Protein AF-A0A2D5EYN7-F1 (afdb_monomer_lite)

pLDDT: mean 70.56, std 21.97, range [23.66, 97.06]

Secondary structure (DSSP, 8-state):
-----EEEEEEEEE--TT-EEEEEEEEEE-SSPPTT--SEEEEEEEEEE---EEEEEEEEEETTEEEEEEEETTEEEEEEEEEETTTTEEEEEEEE-TTTSSS-EEEEEEEEEEETTEEEEEEEESTTSTT-EEEEEEEE---HHHHHHHHHHHHHHHS--

Radius of gyration: 21.55 Å; chains: 1; bounding box: 50×38×67 Å

Foldseek 3Di:
DAPPFDKDKDKDWDQDPVFDWAWDKDWDADPPDDPPDDRIDIDTDTDTHSDTFIDIWIWTDDHQKIWIWDQGRNWGKIKIWGAPDPNQKIWIWMWTPPPRDPGTKIKIKIWGHPDVQKIKMKIWISVVDPPIDIDIDIGGDDDPVRVVVCVVVVVVVVVPD

Structure (mmCIF, N/CA/C/O backbone):
data_AF-A0A2D5EYN7-F1
#
_entry.id   AF-A0A2D5EYN7-F1
#
loop_
_atom_site.group_PDB
_atom_site.id
_atom_site.type_symbol
_atom_site.label_atom_id
_atom_site.label_alt_id
_atom_site.label_comp_id
_atom_site.label_asym_id
_atom_site.label_entity_id
_atom_site.label_seq_id
_atom_site.pdbx_PDB_ins_code
_atom_site.Cartn_x
_atom_site.Cartn_y
_atom_site.Cartn_z
_atom_site.occupancy
_atom_site.B_iso_or_equiv
_atom_site.auth_seq_id
_atom_site.auth_comp_id
_atom_site.auth_asym_id
_atom_site.auth_atom_id
_atom_site.pdbx_PDB_model_num
ATOM 1 N N . LEU A 1 1 ? -14.547 5.425 20.506 1.00 37.69 1 LEU A N 1
ATOM 2 C CA . LEU A 1 1 ? -13.115 5.640 20.203 1.00 37.69 1 LEU A CA 1
ATOM 3 C C . LEU A 1 1 ? -13.059 6.497 18.949 1.00 37.69 1 LEU A C 1
ATOM 5 O O . LEU A 1 1 ? -13.422 6.002 17.897 1.00 37.69 1 LEU A O 1
ATOM 9 N N . ALA A 1 2 ? -12.752 7.789 19.070 1.00 31.56 2 ALA A N 1
ATOM 10 C CA . ALA A 1 2 ? -12.612 8.656 17.898 1.00 31.56 2 ALA A CA 1
ATOM 11 C C . ALA A 1 2 ? -11.302 8.313 17.162 1.00 31.56 2 ALA A C 1
ATOM 13 O O . ALA A 1 2 ? -10.314 8.013 17.845 1.00 31.56 2 ALA A O 1
ATOM 14 N N . PRO A 1 3 ? -11.255 8.352 15.818 1.00 42.69 3 PRO A N 1
ATOM 15 C CA . PRO A 1 3 ? -10.016 8.126 15.093 1.00 42.69 3 PRO A CA 1
ATOM 16 C C . PRO A 1 3 ? -9.042 9.239 15.475 1.00 42.69 3 PRO A C 1
ATOM 18 O O . PRO A 1 3 ? -9.318 10.425 15.293 1.00 42.69 3 PRO A O 1
ATOM 21 N N . ARG A 1 4 ? -7.912 8.866 16.078 1.00 46.88 4 ARG A N 1
ATOM 22 C CA . ARG A 1 4 ? -6.843 9.816 16.380 1.00 46.88 4 ARG A CA 1
ATOM 23 C C . ARG A 1 4 ? -6.285 10.320 15.053 1.00 46.88 4 ARG A C 1
ATOM 25 O O . ARG A 1 4 ? -5.650 9.562 14.324 1.00 46.88 4 ARG A O 1
ATOM 32 N N . GLU A 1 5 ? -6.517 11.595 14.757 1.00 53.50 5 GLU A N 1
ATOM 33 C CA . GLU A 1 5 ? -5.746 12.312 13.746 1.00 53.50 5 GLU A CA 1
ATOM 34 C C . GLU A 1 5 ? -4.257 12.160 14.071 1.00 53.50 5 GLU A C 1
ATOM 36 O O . GLU A 1 5 ? -3.825 12.345 15.213 1.00 53.50 5 GLU A O 1
ATOM 41 N N . GLY A 1 6 ? -3.471 11.752 13.078 1.00 60.25 6 GLY A N 1
ATOM 42 C CA . GLY A 1 6 ? -2.113 11.293 13.321 1.00 60.25 6 GLY A CA 1
ATOM 43 C C . GLY A 1 6 ? -1.253 11.315 12.069 1.00 60.25 6 GLY A C 1
ATOM 44 O O . GLY A 1 6 ? -1.725 11.116 10.947 1.00 60.25 6 GLY A O 1
ATOM 45 N N . ARG A 1 7 ? 0.036 11.573 12.282 1.00 61.91 7 ARG A N 1
ATOM 46 C CA . ARG A 1 7 ? 1.100 11.342 11.302 1.00 61.91 7 ARG A CA 1
ATOM 47 C C .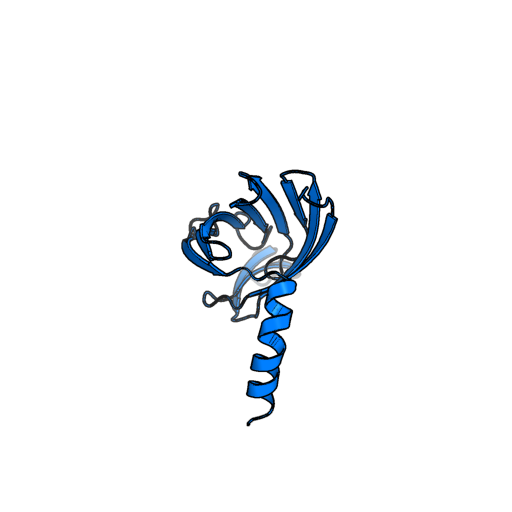 ARG A 1 7 ? 1.830 10.076 11.714 1.00 61.91 7 ARG A C 1
ATOM 49 O O . ARG A 1 7 ? 2.118 9.914 12.898 1.00 61.91 7 ARG A O 1
ATOM 56 N N . TYR A 1 8 ? 2.140 9.216 10.758 1.00 70.69 8 TYR A N 1
ATOM 57 C CA . TYR A 1 8 ? 2.922 8.012 11.004 1.00 70.69 8 TYR A CA 1
ATOM 58 C C . TYR A 1 8 ? 3.824 7.697 9.809 1.00 70.69 8 TYR A C 1
ATOM 60 O O . TYR A 1 8 ? 3.638 8.222 8.709 1.00 70.69 8 TYR A O 1
ATOM 68 N N . PHE A 1 9 ? 4.830 6.861 10.053 1.00 58.78 9 PHE A N 1
ATOM 69 C CA . PHE A 1 9 ? 5.706 6.314 9.024 1.00 58.78 9 PHE A CA 1
ATOM 70 C C . PHE A 1 9 ? 5.291 4.875 8.738 1.00 58.78 9 PHE A C 1
ATOM 72 O O . PHE A 1 9 ? 5.003 4.119 9.666 1.00 58.78 9 PHE A O 1
ATOM 79 N N . LEU A 1 10 ? 5.265 4.503 7.463 1.00 63.59 10 LEU A N 1
ATOM 80 C CA . LEU A 1 10 ? 4.966 3.154 7.007 1.00 63.59 10 LEU A CA 1
ATOM 81 C C . LEU A 1 10 ? 6.220 2.557 6.372 1.00 63.59 10 LEU A C 1
ATOM 83 O O . LEU A 1 10 ? 6.800 3.143 5.459 1.00 63.59 10 LEU A O 1
ATOM 87 N N . ILE A 1 11 ? 6.622 1.393 6.876 1.00 55.50 11 ILE A N 1
ATOM 88 C CA . ILE A 1 11 ? 7.730 0.598 6.349 1.00 55.50 11 ILE A CA 1
ATOM 89 C C . ILE A 1 11 ? 7.150 -0.752 5.948 1.00 55.50 11 ILE A C 1
ATOM 91 O O . ILE A 1 11 ? 6.503 -1.415 6.758 1.00 55.50 11 ILE A O 1
ATOM 95 N N . GLN A 1 12 ? 7.366 -1.148 4.699 1.00 55.22 12 GLN A N 1
ATOM 96 C CA . GLN A 1 12 ? 6.956 -2.446 4.179 1.00 55.22 12 GLN A CA 1
ATOM 97 C C . GLN A 1 12 ? 8.095 -3.050 3.364 1.00 55.22 12 GLN A C 1
ATOM 99 O O . GLN A 1 12 ? 8.723 -2.374 2.545 1.00 55.22 12 GLN A O 1
ATOM 104 N N . LEU A 1 13 ? 8.328 -4.338 3.587 1.00 45.19 13 LEU A N 1
ATOM 105 C CA . LEU A 1 13 ? 9.189 -5.166 2.759 1.00 45.19 13 LEU A CA 1
ATOM 106 C C . LEU A 1 13 ? 8.282 -6.118 1.986 1.00 45.19 13 LEU A C 1
ATOM 108 O O . LEU A 1 13 ? 7.458 -6.800 2.595 1.00 45.19 13 LEU A O 1
ATOM 112 N N . VAL A 1 14 ? 8.400 -6.123 0.662 1.00 56.19 14 VAL A N 1
ATOM 113 C CA . VAL A 1 14 ? 7.607 -6.995 -0.204 1.00 56.19 14 VAL A CA 1
ATOM 114 C C . VAL A 1 14 ? 8.572 -7.805 -1.050 1.00 56.19 14 VAL A C 1
ATOM 116 O O . VAL A 1 14 ? 9.392 -7.247 -1.779 1.00 56.19 14 VAL A O 1
ATOM 119 N N . ASP A 1 15 ? 8.461 -9.123 -0.942 1.00 41.78 15 ASP A N 1
ATOM 120 C CA . ASP A 1 15 ? 9.069 -10.038 -1.895 1.00 41.78 15 ASP A CA 1
ATOM 121 C C . ASP A 1 15 ? 8.034 -10.294 -2.998 1.00 41.78 15 ASP A C 1
ATOM 123 O O . ASP A 1 15 ? 6.974 -10.864 -2.733 1.00 41.78 15 ASP A O 1
ATOM 127 N N . ASP A 1 16 ? 8.264 -9.754 -4.198 1.00 47.12 16 ASP A N 1
ATOM 128 C CA . ASP A 1 16 ? 7.354 -9.915 -5.338 1.00 47.12 16 ASP A CA 1
ATOM 129 C C . ASP A 1 16 ? 7.858 -11.073 -6.218 1.00 47.12 16 ASP A C 1
ATOM 131 O O . ASP A 1 16 ? 8.841 -10.891 -6.944 1.00 47.12 16 ASP A O 1
ATOM 135 N N . PRO A 1 17 ? 7.198 -12.250 -6.217 1.00 37.91 17 PRO A N 1
ATOM 136 C CA . PRO A 1 17 ? 7.616 -13.408 -7.012 1.00 37.91 17 PRO A CA 1
ATOM 137 C C . PRO A 1 17 ? 7.517 -13.180 -8.533 1.00 37.91 17 PRO A C 1
ATOM 139 O O . PRO A 1 17 ? 7.890 -14.057 -9.309 1.00 37.91 17 PRO A O 1
ATOM 142 N N . ARG A 1 18 ? 7.014 -12.017 -8.983 1.00 42.47 18 ARG A N 1
ATOM 143 C CA . ARG A 1 18 ? 6.918 -11.620 -10.400 1.00 42.47 18 ARG A CA 1
ATOM 144 C C . ARG A 1 18 ? 8.211 -11.003 -10.966 1.00 42.47 18 ARG A C 1
ATOM 146 O O . ARG A 1 18 ? 8.289 -10.776 -12.176 1.00 42.47 18 ARG A O 1
ATOM 153 N N . GLY A 1 19 ? 9.225 -10.758 -10.129 1.00 39.59 19 GLY A N 1
ATOM 154 C CA . GLY A 1 19 ? 10.501 -10.145 -10.524 1.00 39.59 19 GLY A CA 1
ATOM 155 C C . GLY A 1 19 ? 10.405 -8.628 -10.773 1.00 39.59 19 GLY A C 1
ATOM 156 O O . GLY A 1 19 ? 9.347 -8.069 -11.064 1.00 39.59 19 GLY A O 1
ATOM 157 N N . SER A 1 20 ? 11.515 -7.903 -10.628 1.00 36.19 20 SER A N 1
ATOM 158 C CA . SER A 1 20 ? 11.648 -6.470 -10.947 1.00 36.19 20 SER A CA 1
ATOM 159 C C . SER A 1 20 ? 11.641 -6.262 -12.454 1.00 36.19 20 SER A C 1
ATOM 161 O O . SER A 1 20 ? 12.421 -6.899 -13.154 1.00 36.19 20 SER A O 1
ATOM 163 N N . ILE A 1 21 ? 10.805 -5.358 -12.966 1.00 36.81 21 ILE A N 1
ATOM 164 C CA . ILE A 1 21 ? 10.933 -4.846 -14.336 1.00 36.81 21 ILE A CA 1
ATOM 165 C C . ILE A 1 21 ? 11.606 -3.476 -14.222 1.00 36.81 21 ILE A C 1
ATOM 167 O O . ILE A 1 21 ? 10.986 -2.517 -13.770 1.00 36.81 21 ILE A O 1
ATOM 171 N N . SER A 1 22 ? 12.882 -3.390 -14.601 1.00 30.72 22 SER A N 1
ATOM 172 C CA . SER A 1 22 ? 13.631 -2.135 -14.689 1.00 30.72 22 SER A CA 1
ATOM 173 C C . SER A 1 22 ? 13.789 -1.744 -16.155 1.00 30.72 22 SER A C 1
ATOM 175 O O . SER A 1 22 ? 14.531 -2.383 -16.901 1.00 30.72 22 SER A O 1
ATOM 177 N N . THR A 1 23 ? 13.096 -0.696 -16.590 1.00 29.77 23 THR A N 1
ATOM 178 C CA . THR A 1 23 ? 13.281 -0.121 -17.928 1.00 29.77 23 THR A CA 1
ATOM 179 C C . THR A 1 23 ? 14.327 0.985 -17.837 1.00 29.77 23 THR A C 1
ATOM 181 O O . THR A 1 23 ? 14.054 2.069 -17.331 1.00 29.77 23 THR A O 1
ATOM 184 N N . THR A 1 24 ? 15.547 0.723 -18.303 1.00 28.12 24 THR A N 1
ATOM 185 C CA . THR A 1 24 ? 16.602 1.737 -18.428 1.00 28.12 24 THR A CA 1
ATOM 186 C C . THR A 1 24 ? 16.615 2.252 -19.860 1.00 28.12 24 THR A C 1
ATOM 188 O O . THR A 1 24 ? 16.974 1.529 -20.786 1.00 28.12 24 THR A O 1
ATOM 191 N N . GLN A 1 25 ? 16.228 3.508 -20.058 1.00 23.66 25 GLN A N 1
ATOM 192 C CA . GLN A 1 25 ? 16.322 4.168 -21.355 1.00 23.66 25 GLN A CA 1
ATOM 193 C C . GLN A 1 25 ? 17.645 4.938 -21.419 1.00 23.66 25 GLN A C 1
ATOM 195 O O . GLN A 1 25 ? 17.887 5.829 -20.610 1.00 23.66 25 GLN A O 1
ATOM 200 N N . THR A 1 26 ? 18.539 4.566 -22.333 1.00 28.41 26 THR A N 1
ATOM 201 C CA . THR A 1 26 ? 19.836 5.230 -22.523 1.00 28.41 26 THR A CA 1
ATOM 202 C C . THR A 1 26 ? 19.872 5.874 -23.903 1.00 28.41 26 THR A C 1
ATOM 204 O O . THR A 1 26 ? 19.786 5.201 -24.928 1.00 28.41 26 THR A O 1
ATOM 207 N N . THR A 1 27 ? 20.004 7.198 -23.936 1.00 30.25 27 THR A N 1
ATOM 208 C CA . THR A 1 27 ? 20.241 7.939 -25.179 1.00 30.25 27 THR A CA 1
ATOM 209 C C . THR A 1 27 ? 21.738 7.943 -25.460 1.00 30.25 27 THR A C 1
ATOM 211 O O . THR A 1 27 ? 22.506 8.574 -24.731 1.00 30.25 27 THR A O 1
ATOM 214 N N . VAL A 1 28 ? 22.170 7.238 -26.507 1.00 36.34 28 VAL A N 1
ATOM 215 C CA . VAL A 1 28 ? 23.582 7.171 -26.898 1.00 36.34 28 VAL A CA 1
ATOM 216 C C . VAL A 1 28 ? 23.836 8.203 -27.995 1.00 36.34 28 VAL A C 1
ATOM 218 O O . VAL A 1 28 ? 23.324 8.098 -29.108 1.00 36.34 28 VAL A O 1
ATOM 221 N N . ARG A 1 29 ? 24.650 9.217 -27.686 1.00 30.66 29 ARG A N 1
ATOM 222 C CA . ARG A 1 29 ? 25.150 10.200 -28.660 1.00 30.66 29 ARG A CA 1
ATOM 223 C C . ARG A 1 29 ? 26.615 9.902 -28.955 1.00 30.66 29 ARG A C 1
ATOM 225 O O . ARG A 1 29 ? 27.446 9.989 -28.053 1.00 30.66 29 ARG A O 1
ATOM 232 N N . ARG A 1 30 ? 26.945 9.548 -30.201 1.00 35.53 30 ARG A N 1
ATOM 233 C CA . ARG A 1 30 ? 28.315 9.199 -30.620 1.00 35.53 30 ARG A CA 1
ATOM 234 C C . ARG A 1 30 ? 28.813 10.186 -31.679 1.00 35.53 30 ARG A C 1
ATOM 236 O O . ARG A 1 30 ? 28.190 10.346 -32.723 1.00 35.53 30 ARG A O 1
ATOM 243 N N . SER A 1 31 ? 29.934 10.852 -31.396 1.00 39.00 31 SER A N 1
ATOM 244 C CA . SER A 1 31 ? 30.627 11.758 -32.324 1.00 39.00 31 SER A CA 1
ATOM 245 C C . SER A 1 31 ? 32.123 11.420 -32.347 1.00 39.00 31 SER A C 1
ATOM 247 O O . SER A 1 31 ? 32.762 11.577 -31.306 1.00 39.00 31 SER A O 1
ATOM 249 N N . PRO A 1 32 ? 32.703 10.996 -33.489 1.00 44.28 32 PRO A N 1
ATOM 250 C CA . PRO A 1 32 ? 32.083 10.852 -34.813 1.00 44.28 32 PRO A CA 1
ATOM 251 C C . PRO A 1 32 ? 31.244 9.556 -34.966 1.00 44.28 32 PRO A C 1
ATOM 253 O O . PRO A 1 32 ? 31.510 8.578 -34.267 1.00 44.28 32 PRO A O 1
ATOM 256 N N . PRO A 1 33 ? 30.225 9.535 -35.850 1.00 44.62 33 PRO A N 1
ATOM 257 C CA . PRO A 1 33 ? 29.420 8.340 -36.140 1.00 44.62 33 PRO A CA 1
ATOM 258 C C . PRO A 1 33 ? 30.186 7.301 -36.987 1.00 44.62 33 PRO A C 1
ATOM 260 O O . PRO A 1 33 ? 31.061 7.666 -37.773 1.00 44.62 33 PRO A O 1
ATOM 263 N N . LEU A 1 34 ? 29.852 6.012 -36.828 1.00 54.44 34 LEU A N 1
ATOM 264 C CA . LEU A 1 34 ? 30.320 4.913 -37.691 1.00 54.44 34 LEU A CA 1
ATOM 265 C C . LEU A 1 34 ? 29.638 4.983 -39.079 1.00 54.44 34 LEU A C 1
ATOM 267 O O . LEU A 1 34 ? 28.552 5.561 -39.178 1.00 54.44 34 LEU A O 1
ATOM 271 N N . PRO A 1 35 ? 30.229 4.412 -40.151 1.00 45.94 35 PRO A N 1
ATOM 272 C CA . PRO A 1 35 ? 29.535 4.262 -41.432 1.00 45.94 35 PRO A CA 1
ATOM 273 C C . PRO A 1 35 ? 28.233 3.465 -41.233 1.00 45.94 35 PRO A C 1
ATOM 275 O O . PRO A 1 35 ? 28.258 2.441 -40.559 1.00 45.94 35 PRO A O 1
ATOM 278 N N . ASP A 1 36 ? 27.125 3.945 -41.802 1.00 56.03 36 ASP A N 1
ATOM 279 C CA . ASP A 1 36 ? 25.770 3.357 -41.744 1.00 56.03 36 ASP A CA 1
ATOM 280 C C . ASP A 1 36 ? 24.995 3.416 -40.406 1.00 56.03 36 ASP A C 1
ATOM 282 O O . ASP A 1 36 ? 23.924 2.817 -40.302 1.00 56.03 36 ASP A O 1
ATOM 286 N N . GLU A 1 37 ? 25.423 4.209 -39.413 1.00 51.41 37 GLU A N 1
ATOM 287 C CA . GLU A 1 37 ? 24.635 4.444 -38.184 1.00 51.41 37 GLU A CA 1
ATOM 288 C C . GLU A 1 37 ? 24.170 5.914 -38.023 1.00 51.41 37 GLU A C 1
ATOM 290 O O . GLU A 1 37 ? 24.946 6.849 -38.259 1.00 51.41 37 GLU A O 1
ATOM 295 N N . PRO A 1 38 ? 22.913 6.170 -37.593 1.00 50.72 38 PRO A N 1
ATOM 296 C CA . PRO A 1 38 ? 22.429 7.523 -37.320 1.00 50.72 38 PRO A CA 1
ATOM 297 C C . PRO A 1 38 ? 23.180 8.176 -36.144 1.00 50.72 38 PRO A C 1
ATOM 299 O O . PRO A 1 38 ? 23.563 7.520 -35.179 1.00 50.72 38 PRO A O 1
ATOM 302 N N . ARG A 1 39 ? 23.353 9.510 -36.202 1.00 49.94 39 ARG A N 1
ATOM 303 C CA . ARG A 1 39 ? 24.080 10.330 -35.197 1.00 49.94 39 ARG A CA 1
ATOM 304 C C . ARG A 1 39 ? 23.546 10.211 -33.761 1.00 49.94 39 ARG A C 1
ATOM 306 O O . ARG A 1 39 ? 24.256 10.549 -32.813 1.00 49.94 39 ARG A O 1
ATOM 313 N N . GLU A 1 40 ? 22.300 9.784 -33.609 1.00 41.81 40 GLU A N 1
ATOM 314 C CA . GLU A 1 40 ? 21.612 9.602 -32.337 1.00 41.81 40 GLU A CA 1
ATOM 315 C C . GLU A 1 40 ? 20.697 8.384 -32.466 1.00 41.81 40 GLU A C 1
ATOM 317 O O . GLU A 1 40 ? 19.901 8.302 -33.403 1.00 41.81 40 GLU A O 1
ATOM 322 N N . TYR A 1 41 ? 20.823 7.437 -31.539 1.00 44.56 41 TYR A N 1
ATOM 323 C CA . TYR A 1 41 ? 19.885 6.332 -31.390 1.00 44.56 41 TYR A CA 1
ATOM 324 C C . TYR A 1 41 ? 19.489 6.193 -29.921 1.00 44.56 41 TYR A C 1
ATOM 326 O O . TYR A 1 41 ? 20.261 6.488 -29.003 1.00 44.56 41 TYR A O 1
ATOM 334 N N . GLN A 1 42 ? 18.245 5.780 -29.706 1.00 34.72 42 GLN A N 1
ATOM 335 C CA . GLN A 1 42 ? 17.665 5.592 -28.385 1.00 34.72 42 GLN A CA 1
ATOM 336 C C . GLN A 1 42 ? 17.620 4.093 -28.092 1.00 34.72 42 GLN A C 1
ATOM 338 O O . GLN A 1 42 ? 16.914 3.348 -28.768 1.00 34.72 42 GLN A O 1
ATOM 343 N N . GLU A 1 43 ? 18.384 3.643 -27.100 1.00 37.88 43 GLU A N 1
ATOM 344 C CA . GLU A 1 43 ? 18.388 2.248 -26.668 1.00 37.88 43 GLU A CA 1
ATOM 345 C C . GLU A 1 43 ? 17.506 2.114 -25.421 1.00 37.88 43 GLU A C 1
ATOM 347 O O . GLU A 1 43 ? 17.746 2.748 -24.391 1.00 37.88 43 GLU A O 1
ATOM 352 N N . THR A 1 44 ? 16.450 1.305 -25.511 1.00 38.69 44 THR A N 1
ATOM 353 C CA . THR A 1 44 ? 15.585 0.993 -24.366 1.00 38.69 44 THR A CA 1
ATOM 354 C C . THR A 1 44 ? 15.944 -0.402 -23.869 1.00 38.69 44 THR A C 1
ATOM 356 O O . THR A 1 44 ? 15.625 -1.396 -24.517 1.00 38.69 44 THR A O 1
ATOM 359 N N . ARG A 1 45 ? 16.633 -0.488 -22.729 1.00 36.94 45 ARG A N 1
ATOM 360 C CA . ARG A 1 45 ? 17.064 -1.747 -22.119 1.00 36.94 45 ARG A CA 1
ATOM 361 C C . ARG A 1 45 ? 16.130 -2.117 -20.974 1.00 36.94 45 ARG A C 1
ATOM 363 O O . ARG A 1 45 ? 16.188 -1.526 -19.899 1.00 36.94 45 ARG A O 1
ATOM 370 N N . VAL A 1 46 ? 15.298 -3.130 -21.189 1.00 41.84 46 VAL A N 1
ATOM 371 C CA . VAL A 1 46 ? 14.474 -3.726 -20.130 1.00 41.84 46 VAL A CA 1
ATOM 372 C C . VAL A 1 46 ? 15.308 -4.793 -19.422 1.00 41.84 46 VAL A C 1
ATOM 374 O O . VAL A 1 46 ? 15.597 -5.844 -19.987 1.00 41.84 46 VAL A O 1
ATOM 377 N N . THR A 1 47 ? 15.742 -4.514 -18.196 1.00 40.91 47 THR A N 1
ATOM 378 C CA . THR A 1 47 ? 16.435 -5.478 -17.335 1.00 40.91 47 THR A CA 1
ATOM 379 C C . THR A 1 47 ? 15.436 -6.021 -16.324 1.00 40.91 47 THR A C 1
ATOM 381 O O . THR A 1 47 ? 14.903 -5.270 -15.508 1.00 40.91 47 THR A O 1
ATOM 384 N N . ARG A 1 48 ? 15.171 -7.328 -16.378 1.00 40.25 48 ARG A N 1
ATOM 385 C CA . ARG A 1 48 ? 14.365 -8.022 -15.371 1.00 40.25 48 ARG A CA 1
ATOM 386 C C . ARG A 1 48 ? 15.308 -8.563 -14.291 1.00 40.25 48 ARG A C 1
ATOM 388 O O . ARG A 1 48 ? 16.201 -9.335 -14.627 1.00 40.25 48 ARG A O 1
ATOM 395 N N . SER A 1 49 ? 15.177 -8.123 -13.041 1.00 46.16 49 SER A N 1
ATOM 396 C CA . SER A 1 49 ? 16.022 -8.591 -11.926 1.00 46.16 49 SER A CA 1
ATOM 397 C C . SER A 1 49 ? 15.181 -9.066 -10.747 1.00 46.16 49 SER A C 1
ATOM 399 O O . SER A 1 49 ? 14.174 -8.457 -10.419 1.00 46.16 49 SER A O 1
ATOM 401 N N . ASP A 1 50 ? 15.584 -10.125 -10.055 1.00 51.03 50 ASP A N 1
ATOM 402 C CA . ASP A 1 50 ? 14.895 -10.609 -8.848 1.00 51.03 50 ASP A CA 1
ATOM 403 C C . ASP A 1 50 ? 15.293 -9.768 -7.622 1.00 51.03 50 ASP A C 1
ATOM 405 O O . ASP A 1 50 ? 15.894 -10.244 -6.661 1.00 51.03 50 ASP A O 1
ATOM 409 N N . ALA A 1 51 ? 15.058 -8.457 -7.702 1.00 57.91 51 ALA A N 1
ATOM 410 C CA . ALA A 1 51 ? 15.435 -7.510 -6.665 1.00 57.91 51 ALA A CA 1
ATOM 411 C C . ALA A 1 51 ? 14.327 -7.375 -5.613 1.00 57.91 51 ALA A C 1
ATOM 413 O O . ALA A 1 51 ? 13.179 -7.076 -5.946 1.00 57.91 51 ALA A O 1
ATOM 414 N N . LEU A 1 52 ? 14.709 -7.511 -4.339 1.00 62.16 52 LEU A N 1
ATOM 415 C CA . LEU A 1 52 ? 13.879 -7.150 -3.189 1.00 62.16 52 LEU A CA 1
ATOM 416 C C . LEU A 1 52 ? 13.318 -5.730 -3.359 1.00 62.16 52 LEU A C 1
ATOM 418 O O . LEU A 1 52 ? 14.069 -4.782 -3.621 1.00 62.16 52 LEU A O 1
ATOM 422 N N . ARG A 1 53 ? 12.002 -5.572 -3.183 1.00 76.38 53 ARG A N 1
ATOM 423 C CA . ARG A 1 53 ? 11.323 -4.276 -3.270 1.00 76.38 53 ARG A CA 1
ATOM 424 C C . ARG A 1 53 ? 10.985 -3.771 -1.873 1.00 76.38 53 ARG A C 1
ATOM 426 O O . ARG A 1 53 ? 10.482 -4.508 -1.025 1.00 76.38 53 ARG A O 1
ATOM 433 N N . PHE A 1 54 ? 11.246 -2.492 -1.629 1.00 75.88 54 PHE A N 1
ATOM 434 C CA . PHE A 1 54 ? 10.948 -1.863 -0.344 1.00 75.88 54 PHE A CA 1
ATOM 435 C C . PHE A 1 54 ? 10.035 -0.652 -0.516 1.00 75.88 54 PHE A C 1
ATOM 437 O O . PHE A 1 54 ? 10.088 0.062 -1.516 1.00 75.88 54 PHE A O 1
ATOM 444 N N . THR A 1 55 ? 9.207 -0.404 0.491 1.00 79.50 55 THR A N 1
ATOM 445 C CA . THR A 1 55 ? 8.283 0.728 0.544 1.00 79.50 55 THR A CA 1
ATOM 446 C C . THR A 1 55 ? 8.518 1.478 1.849 1.00 79.50 55 THR A C 1
ATOM 448 O O . THR A 1 55 ? 8.483 0.898 2.935 1.00 79.50 55 THR A O 1
ATOM 451 N N . ILE A 1 56 ? 8.766 2.780 1.737 1.00 86.19 56 ILE A N 1
ATOM 452 C CA . ILE A 1 56 ? 8.939 3.714 2.849 1.00 86.19 56 ILE A CA 1
ATOM 453 C C . ILE A 1 56 ? 8.065 4.928 2.555 1.00 86.19 56 ILE A C 1
ATOM 455 O O . ILE A 1 56 ? 8.357 5.703 1.643 1.00 86.19 56 ILE A O 1
ATOM 459 N N . GLN A 1 57 ? 7.002 5.113 3.332 1.00 88.25 57 GLN A N 1
ATOM 460 C CA . GLN A 1 57 ? 6.039 6.187 3.107 1.00 88.25 57 GLN A CA 1
ATOM 461 C C . GLN A 1 57 ? 5.796 7.018 4.360 1.00 88.25 57 GLN A C 1
ATOM 463 O O . GLN A 1 57 ? 5.728 6.516 5.483 1.00 88.25 57 GLN A O 1
ATOM 468 N N . LEU A 1 58 ? 5.607 8.311 4.135 1.00 86.44 58 LEU A N 1
ATOM 469 C CA . LEU A 1 58 ? 4.996 9.229 5.078 1.00 86.44 58 LEU A CA 1
ATOM 470 C C . LEU A 1 58 ? 3.484 9.168 4.901 1.00 86.44 58 LEU A C 1
ATOM 472 O O . LEU A 1 58 ? 2.987 9.289 3.781 1.00 86.44 58 LEU A O 1
ATOM 476 N N . ALA A 1 59 ? 2.763 9.014 6.006 1.00 89.06 59 ALA A N 1
ATOM 477 C CA . ALA A 1 59 ? 1.313 8.951 6.011 1.00 89.06 59 ALA A CA 1
ATOM 478 C C . ALA A 1 59 ? 0.718 9.999 6.955 1.00 89.06 59 ALA A C 1
ATOM 480 O O . ALA A 1 59 ? 1.208 10.233 8.068 1.00 89.06 59 ALA A O 1
ATOM 481 N N . LYS A 1 60 ? -0.371 10.631 6.517 1.00 90.62 60 LYS A N 1
ATOM 482 C CA . LYS A 1 60 ? -1.166 11.548 7.332 1.00 90.62 60 LYS A CA 1
ATOM 483 C C . LYS A 1 60 ? -2.641 11.215 7.187 1.00 90.62 60 LYS A C 1
ATOM 485 O O . LYS A 1 60 ? -3.197 11.337 6.097 1.00 90.62 60 LYS A O 1
ATOM 490 N N . ARG A 1 61 ? -3.272 10.863 8.306 1.00 90.94 61 ARG A N 1
ATOM 491 C CA . ARG A 1 61 ? -4.716 10.649 8.378 1.00 90.94 61 ARG A CA 1
ATOM 492 C C . ARG A 1 61 ? -5.436 11.943 8.739 1.00 90.94 61 ARG A C 1
ATOM 494 O O . ARG A 1 61 ? -5.053 12.626 9.690 1.00 90.94 61 ARG A O 1
ATOM 501 N N . ILE A 1 62 ? -6.477 12.257 7.979 1.00 90.75 62 ILE A N 1
ATOM 502 C CA . ILE A 1 62 ? -7.388 13.384 8.161 1.00 90.75 62 ILE A CA 1
ATOM 503 C C . ILE A 1 62 ? -8.810 12.821 8.074 1.00 90.75 62 ILE A C 1
ATOM 505 O O . ILE A 1 62 ? -9.291 12.493 6.990 1.00 90.75 62 ILE A O 1
ATOM 509 N N . SER A 1 63 ? -9.489 12.704 9.218 1.00 91.12 63 SER A N 1
ATOM 510 C CA . SER A 1 63 ? -10.831 12.113 9.301 1.00 91.12 63 SER A CA 1
ATOM 511 C C . SER A 1 63 ? -10.892 10.709 8.652 1.00 91.12 63 SER A C 1
ATOM 513 O O . SER A 1 63 ? -10.176 9.793 9.071 1.00 91.12 63 SER A O 1
ATOM 515 N N . PHE A 1 64 ? -11.733 10.535 7.632 1.00 92.38 64 PHE A N 1
ATOM 516 C CA . PHE A 1 64 ? -11.934 9.293 6.889 1.00 92.38 64 PHE A CA 1
ATOM 517 C C . PHE A 1 64 ? -10.875 9.029 5.807 1.00 92.38 64 PHE A C 1
ATOM 519 O O . PHE A 1 64 ? -10.906 7.969 5.196 1.00 92.38 64 PHE A O 1
ATOM 526 N N . ALA A 1 65 ? -9.949 9.955 5.545 1.00 94.44 65 ALA A N 1
ATOM 527 C CA . ALA A 1 65 ? -8.960 9.821 4.477 1.00 94.44 65 ALA A CA 1
ATOM 528 C C . ALA A 1 65 ? -7.527 9.786 5.023 1.00 94.44 65 ALA A C 1
ATOM 530 O O . ALA A 1 65 ? -7.160 10.581 5.889 1.00 94.44 65 ALA A O 1
ATOM 531 N N . THR A 1 66 ? -6.685 8.916 4.477 1.00 94.19 66 THR A N 1
ATOM 532 C CA . THR A 1 66 ? -5.249 8.863 4.756 1.00 94.19 66 THR A CA 1
ATOM 533 C C . THR A 1 66 ? -4.473 9.104 3.478 1.00 94.19 66 THR A C 1
ATOM 535 O O . THR A 1 66 ? -4.610 8.377 2.502 1.00 94.19 66 THR A O 1
ATOM 538 N N . PHE A 1 67 ? -3.627 10.126 3.494 1.00 95.19 67 PHE A N 1
ATOM 539 C CA . PHE A 1 67 ? -2.743 10.447 2.383 1.00 95.19 67 PHE A CA 1
ATOM 540 C C . PHE A 1 67 ? -1.368 9.856 2.654 1.00 95.19 67 PHE A C 1
ATOM 542 O O . PHE A 1 67 ? -0.808 10.063 3.735 1.00 95.19 67 PHE A O 1
ATOM 549 N N . ARG A 1 68 ? -0.818 9.147 1.671 1.00 94.12 68 ARG A N 1
ATOM 550 C CA . ARG A 1 68 ? 0.506 8.526 1.713 1.00 94.12 68 ARG A CA 1
ATOM 551 C C . ARG A 1 68 ? 1.370 9.064 0.581 1.00 94.12 68 ARG A C 1
ATOM 553 O O . ARG A 1 68 ? 0.901 9.239 -0.539 1.00 94.12 68 ARG A O 1
ATOM 560 N N . PHE A 1 69 ? 2.642 9.311 0.854 1.00 94.31 69 PHE A N 1
ATOM 561 C CA . PHE A 1 69 ? 3.625 9.617 -0.183 1.00 94.31 69 PHE A CA 1
ATOM 562 C C . PHE A 1 69 ? 5.006 9.117 0.228 1.00 94.31 69 PHE A C 1
ATOM 564 O O . PHE A 1 69 ? 5.329 9.066 1.415 1.00 94.31 69 PHE A O 1
ATOM 571 N N . GLY A 1 70 ? 5.834 8.748 -0.742 1.00 90.62 70 GLY A N 1
ATOM 572 C CA . GLY A 1 70 ? 7.209 8.339 -0.483 1.00 90.62 70 GLY A CA 1
ATOM 573 C C . GLY A 1 70 ? 7.717 7.347 -1.512 1.00 90.62 70 GLY A C 1
ATOM 574 O O . GLY A 1 70 ? 7.360 7.416 -2.687 1.00 90.62 70 GLY A O 1
ATOM 575 N N . ILE A 1 71 ? 8.556 6.429 -1.049 1.00 88.38 71 ILE A N 1
ATOM 576 C CA . ILE A 1 71 ? 9.079 5.337 -1.855 1.00 88.38 71 ILE A CA 1
ATOM 577 C C . ILE A 1 71 ? 8.094 4.172 -1.766 1.00 88.38 71 ILE A C 1
ATOM 579 O O . ILE A 1 71 ? 7.758 3.725 -0.673 1.00 88.38 71 ILE A O 1
ATOM 583 N N . MET A 1 72 ? 7.631 3.681 -2.905 1.00 88.25 72 MET A N 1
ATOM 584 C CA . MET A 1 72 ? 6.772 2.516 -3.037 1.00 88.25 72 MET A CA 1
ATOM 585 C C . MET A 1 72 ? 7.403 1.555 -4.034 1.00 88.25 72 MET A C 1
ATOM 587 O O . MET A 1 72 ? 7.670 1.928 -5.176 1.00 88.25 72 MET A O 1
ATOM 591 N N . GLU A 1 73 ? 7.665 0.328 -3.594 1.00 85.62 73 GLU A N 1
ATOM 592 C CA . GLU A 1 73 ? 8.302 -0.709 -4.411 1.00 85.62 73 GLU A CA 1
ATOM 593 C C . GLU A 1 73 ? 9.611 -0.243 -5.070 1.00 85.62 73 GLU A C 1
ATOM 595 O O . GLU A 1 73 ? 9.834 -0.434 -6.262 1.00 85.62 73 GLU A O 1
ATOM 600 N N . SER A 1 74 ? 10.472 0.412 -4.289 1.00 85.50 74 SER A N 1
ATOM 601 C CA . SER A 1 74 ? 11.740 1.004 -4.738 1.00 85.50 74 SER A CA 1
ATOM 602 C C . SER A 1 74 ? 11.591 2.126 -5.784 1.00 85.50 74 SER A C 1
ATOM 604 O O . SER A 1 74 ? 12.583 2.573 -6.356 1.00 85.50 74 SER A O 1
ATOM 606 N N . THR A 1 75 ? 10.372 2.623 -6.013 1.00 88.25 75 THR A N 1
ATOM 607 C CA . THR A 1 75 ? 10.051 3.749 -6.909 1.00 88.25 75 THR A CA 1
ATOM 608 C C . THR A 1 75 ? 9.381 4.889 -6.142 1.00 88.25 75 THR A C 1
ATOM 610 O O . THR A 1 75 ? 9.075 4.743 -4.968 1.00 88.25 75 THR A O 1
ATOM 613 N N . GLY A 1 76 ? 9.133 6.041 -6.767 1.00 89.75 76 GLY A N 1
ATOM 614 C CA . GLY A 1 76 ? 8.286 7.077 -6.164 1.00 89.75 76 GLY A CA 1
ATOM 615 C C . GLY A 1 76 ? 6.801 6.719 -6.265 1.00 89.75 76 GLY A C 1
ATOM 616 O O . GLY A 1 76 ? 6.363 6.215 -7.301 1.00 89.75 76 GLY A O 1
ATOM 617 N N . GLY A 1 77 ? 6.022 7.009 -5.221 1.00 93.19 77 GLY A N 1
ATOM 618 C CA . GLY A 1 77 ? 4.584 6.749 -5.226 1.00 93.19 77 GLY A CA 1
ATOM 619 C C . GLY A 1 77 ? 3.762 7.621 -4.280 1.00 93.19 77 GLY A C 1
ATOM 620 O O . GLY A 1 77 ? 4.252 8.145 -3.273 1.00 93.19 77 GLY A O 1
ATOM 621 N N . LEU A 1 78 ? 2.482 7.740 -4.621 1.00 96.06 78 LEU A N 1
ATOM 622 C CA . LEU A 1 78 ? 1.430 8.398 -3.854 1.00 96.06 78 LEU A CA 1
ATOM 623 C C . LEU A 1 78 ? 0.339 7.378 -3.531 1.00 96.06 78 LEU A C 1
ATOM 625 O O . LEU A 1 78 ? 0.058 6.497 -4.338 1.00 96.06 78 LEU A O 1
ATOM 629 N N . GLY A 1 79 ? -0.281 7.519 -2.366 1.00 94.88 79 GLY A N 1
ATOM 630 C CA . GLY A 1 79 ? -1.368 6.664 -1.915 1.00 94.88 79 GLY A CA 1
ATOM 631 C C . GLY A 1 79 ? -2.489 7.461 -1.260 1.00 94.88 79 GLY A C 1
ATOM 632 O O . GLY A 1 79 ? -2.260 8.503 -0.639 1.00 94.88 79 GLY A O 1
ATOM 633 N N . LEU A 1 80 ? -3.706 6.954 -1.393 1.00 96.81 80 LEU A N 1
ATOM 634 C CA . LEU A 1 80 ? -4.910 7.454 -0.749 1.00 96.81 80 LEU A CA 1
ATOM 635 C C . LEU A 1 80 ? -5.691 6.275 -0.182 1.00 96.81 80 LEU A C 1
ATOM 637 O O . LEU A 1 80 ? -6.086 5.378 -0.923 1.00 96.81 80 LEU A O 1
ATOM 641 N N . ASP A 1 81 ? -5.964 6.320 1.114 1.00 95.06 81 ASP A N 1
ATOM 642 C CA . ASP A 1 81 ? -6.800 5.338 1.791 1.00 95.06 81 ASP A CA 1
ATOM 643 C C . ASP A 1 81 ? -8.076 6.011 2.285 1.00 95.06 81 ASP A C 1
ATOM 645 O O . ASP A 1 81 ? -8.021 7.031 2.969 1.00 95.06 81 ASP A O 1
ATOM 649 N N . LEU A 1 82 ? -9.231 5.453 1.943 1.00 95.69 82 LEU A N 1
ATOM 650 C CA . LEU A 1 82 ? -10.527 5.873 2.460 1.00 95.69 82 LEU A CA 1
ATOM 651 C C . LEU A 1 82 ? -11.013 4.832 3.459 1.00 95.69 82 LEU A C 1
ATOM 653 O O . LEU A 1 82 ? -11.094 3.652 3.127 1.00 95.69 82 LEU A O 1
ATOM 657 N N . HIS A 1 83 ? -11.358 5.279 4.659 1.00 95.00 83 HIS A N 1
ATOM 658 C CA . HIS A 1 83 ? -11.838 4.454 5.757 1.00 95.00 83 HIS A CA 1
ATOM 659 C C . HIS A 1 83 ? -13.312 4.773 6.020 1.00 95.00 83 HIS A C 1
ATOM 661 O O . HIS A 1 83 ? -13.675 5.917 6.295 1.00 95.00 83 HIS A O 1
ATOM 667 N N . VAL A 1 84 ? -14.173 3.764 5.915 1.00 93.25 84 VAL A N 1
ATOM 668 C CA . VAL A 1 84 ? -15.633 3.886 6.013 1.00 93.25 84 VAL A CA 1
ATOM 669 C C . VAL A 1 84 ? -16.162 2.836 6.995 1.00 93.25 84 VAL A C 1
ATOM 671 O O . VAL A 1 84 ? -15.500 1.833 7.258 1.00 93.25 84 VAL A O 1
ATOM 674 N N . PHE A 1 85 ? -17.363 3.062 7.537 1.00 92.12 85 PHE A N 1
ATOM 675 C CA . PHE A 1 85 ? -18.028 2.165 8.493 1.00 92.12 85 PHE A CA 1
ATOM 676 C C . PHE A 1 85 ? -17.188 1.903 9.748 1.00 92.12 85 PHE A C 1
ATOM 678 O O . PHE A 1 85 ? -16.906 0.753 10.068 1.00 92.12 85 PHE A O 1
ATOM 685 N N . ASP A 1 86 ? -16.770 2.970 10.436 1.00 89.00 86 ASP A N 1
ATOM 686 C CA . ASP A 1 86 ? -15.908 2.885 11.625 1.00 89.00 86 ASP A CA 1
ATOM 687 C C . ASP A 1 86 ? -14.615 2.103 11.357 1.00 89.00 86 ASP A C 1
ATOM 689 O O . ASP A 1 86 ? -14.215 1.230 12.124 1.00 89.00 86 ASP A O 1
ATOM 693 N N . ASP A 1 87 ? -13.980 2.420 10.228 1.00 87.19 87 ASP A N 1
ATOM 694 C CA . ASP A 1 87 ? -12.764 1.777 9.736 1.00 87.19 87 ASP A CA 1
ATOM 695 C C . ASP A 1 87 ? -12.931 0.275 9.447 1.00 87.19 87 ASP A C 1
ATOM 697 O O . ASP A 1 87 ? -11.938 -0.432 9.415 1.00 87.19 87 ASP A O 1
ATOM 701 N N . ARG A 1 88 ? -14.148 -0.241 9.214 1.00 91.31 88 ARG A N 1
ATOM 702 C CA . ARG A 1 88 ? -14.381 -1.658 8.851 1.00 91.31 88 ARG A CA 1
ATOM 703 C C . ARG A 1 88 ? -14.336 -1.929 7.351 1.00 91.31 88 ARG A C 1
ATOM 705 O O . ARG A 1 88 ? -14.248 -3.084 6.936 1.00 91.31 88 ARG A O 1
ATOM 712 N N . LEU A 1 89 ? -14.426 -0.881 6.537 1.00 93.69 89 LEU A N 1
ATOM 713 C CA . LEU A 1 89 ? -14.231 -0.928 5.094 1.00 93.69 89 LEU A CA 1
ATOM 714 C C . LEU A 1 89 ? -13.135 0.058 4.716 1.00 93.69 89 LEU A C 1
ATOM 716 O O . LEU A 1 89 ? -13.220 1.242 5.038 1.00 93.69 89 LEU A O 1
ATOM 720 N N . GLU A 1 90 ? -12.139 -0.420 3.984 1.00 94.75 90 GLU A N 1
ATOM 721 C CA . GLU A 1 90 ? -11.044 0.403 3.496 1.00 94.75 90 GLU A CA 1
ATOM 722 C C . GLU A 1 90 ? -10.898 0.268 1.985 1.00 94.75 90 GLU A C 1
ATOM 724 O O . GLU A 1 90 ? -10.863 -0.842 1.450 1.00 94.75 90 GLU A O 1
ATOM 729 N N . LEU A 1 91 ? -10.772 1.406 1.308 1.00 96.25 91 LEU A N 1
ATOM 730 C CA . LEU A 1 91 ? -10.363 1.490 -0.088 1.00 96.25 91 LEU A CA 1
ATOM 731 C C . LEU A 1 91 ? -8.988 2.148 -0.149 1.00 96.25 91 LEU A C 1
ATOM 733 O O . LEU A 1 91 ? -8.861 3.328 0.156 1.00 96.25 91 LEU A O 1
ATOM 737 N N . ASN A 1 92 ? -7.974 1.403 -0.569 1.00 95.50 92 ASN A N 1
ATOM 738 C CA . ASN A 1 92 ? -6.623 1.901 -0.793 1.00 95.50 92 ASN A CA 1
ATOM 739 C C . ASN A 1 92 ? -6.398 2.078 -2.291 1.00 95.50 92 ASN A C 1
ATOM 741 O O . ASN A 1 92 ? -6.659 1.161 -3.066 1.00 95.50 92 ASN A O 1
ATOM 745 N N . THR A 1 93 ? -5.894 3.234 -2.695 1.00 97.06 93 THR A N 1
ATOM 746 C CA . THR A 1 93 ? -5.497 3.523 -4.073 1.00 97.06 93 THR A CA 1
ATOM 747 C C . THR A 1 93 ? -4.069 4.030 -4.074 1.00 97.06 93 THR A C 1
ATOM 749 O O . THR A 1 93 ? -3.762 4.994 -3.382 1.00 97.06 93 THR A O 1
ATOM 752 N N . ASP A 1 94 ? -3.211 3.401 -4.860 1.00 95.56 94 ASP A N 1
ATOM 753 C CA . ASP A 1 94 ? -1.787 3.687 -4.952 1.00 95.56 94 ASP A CA 1
ATOM 754 C C . ASP A 1 94 ? -1.399 3.933 -6.410 1.00 95.56 94 ASP A C 1
ATOM 756 O O . ASP A 1 94 ? -1.774 3.167 -7.297 1.00 95.56 94 ASP A O 1
ATOM 760 N N . ILE A 1 95 ? -0.629 4.990 -6.659 1.00 95.75 95 ILE A N 1
ATOM 761 C CA . ILE A 1 95 ? -0.033 5.298 -7.962 1.00 95.75 95 ILE A CA 1
ATOM 762 C C . ILE A 1 95 ? 1.475 5.397 -7.777 1.00 95.75 95 ILE A C 1
ATOM 764 O O . ILE A 1 95 ? 1.953 6.201 -6.976 1.00 95.75 95 ILE A O 1
ATOM 768 N N . PHE A 1 96 ? 2.232 4.592 -8.514 1.00 93.56 96 PHE A N 1
ATOM 769 C CA . PHE A 1 96 ? 3.682 4.485 -8.356 1.00 93.56 96 PHE A CA 1
ATOM 770 C C . PHE A 1 96 ? 4.372 4.046 -9.655 1.00 93.56 96 PHE A C 1
ATOM 772 O O . PHE A 1 96 ? 3.727 3.892 -10.694 1.00 93.56 96 PHE A O 1
ATOM 779 N N . ALA A 1 97 ? 5.699 3.885 -9.617 1.00 89.12 97 ALA A N 1
ATOM 780 C CA . ALA A 1 97 ? 6.521 3.494 -10.766 1.00 89.12 97 ALA A CA 1
ATOM 781 C C . ALA A 1 97 ? 6.373 4.425 -1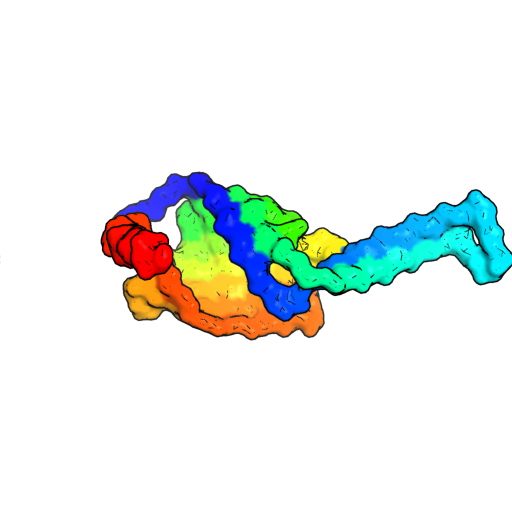1.991 1.00 89.12 97 ALA A C 1
ATOM 783 O O . ALA A 1 97 ? 6.418 3.994 -13.145 1.00 89.12 97 ALA A O 1
ATOM 784 N N . ILE A 1 98 ? 6.216 5.729 -11.735 1.00 86.31 98 ILE A N 1
ATOM 785 C CA . ILE A 1 98 ? 6.144 6.764 -12.774 1.00 86.31 98 ILE A CA 1
ATOM 786 C C . ILE A 1 98 ? 7.460 6.777 -13.566 1.00 86.31 98 ILE A C 1
ATOM 788 O O . ILE A 1 98 ? 8.533 6.903 -12.979 1.00 86.31 98 ILE A O 1
ATOM 792 N N . GLY A 1 99 ? 7.378 6.658 -14.894 1.00 78.69 99 GLY A N 1
ATOM 793 C CA . GLY A 1 99 ? 8.547 6.652 -15.782 1.00 78.69 99 GLY A CA 1
ATOM 794 C C . GLY A 1 99 ? 9.281 5.309 -15.887 1.00 78.69 99 GLY A C 1
ATOM 795 O O . GLY A 1 99 ? 10.316 5.248 -16.542 1.00 78.69 99 GLY A O 1
ATOM 796 N N . VAL A 1 100 ? 8.762 4.239 -15.270 1.00 77.25 100 VAL A N 1
ATOM 797 C CA . VAL A 1 100 ? 9.304 2.869 -15.405 1.00 77.25 100 VAL A CA 1
ATOM 798 C C . VAL A 1 100 ? 8.617 2.096 -16.540 1.00 77.25 100 VAL A C 1
ATOM 800 O O . VAL A 1 100 ? 9.252 1.297 -17.226 1.00 77.25 100 VAL A O 1
ATOM 803 N N . GLN A 1 101 ? 7.322 2.337 -16.749 1.00 73.88 101 GLN A N 1
ATOM 804 C CA . GLN A 1 101 ? 6.503 1.773 -17.829 1.00 73.88 101 GLN A CA 1
ATOM 805 C C . GLN A 1 101 ? 5.807 2.898 -18.614 1.00 73.88 101 GLN A C 1
ATOM 807 O O . GLN A 1 101 ? 5.928 4.071 -18.250 1.00 73.88 101 GLN A O 1
ATOM 812 N N . THR A 1 102 ? 5.069 2.544 -19.674 1.00 81.50 102 THR A N 1
ATOM 813 C CA . THR A 1 102 ? 4.282 3.490 -20.488 1.00 81.50 102 THR A CA 1
ATOM 814 C C . THR A 1 102 ? 3.282 4.275 -19.641 1.00 81.50 102 THR A C 1
ATOM 816 O O . THR A 1 102 ? 3.231 5.501 -19.744 1.00 81.50 102 THR A O 1
ATOM 819 N N . PHE A 1 103 ? 2.530 3.591 -18.773 1.00 88.38 103 PHE A N 1
ATOM 820 C CA . PHE A 1 103 ? 1.655 4.222 -17.790 1.00 88.38 103 PHE A CA 1
ATOM 821 C C . PHE A 1 103 ? 2.124 3.915 -16.366 1.00 88.38 103 PHE A C 1
ATOM 823 O O . PHE A 1 103 ? 2.680 2.842 -16.108 1.00 88.38 103 PHE A O 1
ATOM 830 N N . PRO A 1 104 ? 1.919 4.847 -15.417 1.00 92.44 104 PRO A N 1
ATOM 831 C CA . PRO A 1 104 ? 2.209 4.583 -14.016 1.00 92.44 104 PRO A CA 1
ATOM 832 C C . PRO A 1 104 ? 1.366 3.410 -13.513 1.00 92.44 104 PRO A C 1
ATOM 834 O O . PRO A 1 104 ? 0.227 3.218 -13.942 1.00 92.44 104 PRO A O 1
ATOM 837 N N . ARG A 1 105 ? 1.910 2.640 -12.572 1.00 92.44 105 ARG A N 1
ATOM 838 C CA . ARG A 1 105 ? 1.184 1.514 -11.985 1.00 92.44 105 ARG A CA 1
ATOM 839 C C . ARG A 1 105 ? 0.117 2.062 -11.049 1.00 92.44 105 ARG A C 1
ATOM 841 O O . ARG A 1 105 ? 0.438 2.795 -10.114 1.00 92.44 105 ARG A O 1
ATOM 848 N N . LEU A 1 106 ? -1.135 1.697 -11.306 1.00 94.50 106 LEU A N 1
ATOM 849 C CA . LEU A 1 106 ? -2.268 1.969 -10.427 1.00 94.50 106 LEU A CA 1
ATOM 850 C C . LEU A 1 106 ? -2.657 0.677 -9.717 1.00 94.50 106 LEU A C 1
ATOM 852 O O . LEU A 1 106 ? -3.004 -0.309 -10.367 1.00 94.50 106 LEU A O 1
ATOM 856 N N . ARG A 1 107 ? -2.639 0.701 -8.389 1.00 94.12 107 ARG A N 1
ATOM 857 C CA . ARG A 1 107 ? -3.130 -0.384 -7.544 1.00 94.12 107 ARG A CA 1
ATOM 858 C C . ARG A 1 107 ? -4.333 0.100 -6.758 1.00 94.12 107 ARG A C 1
ATOM 860 O O . ARG A 1 107 ? -4.263 1.127 -6.091 1.00 94.12 107 ARG A O 1
ATOM 867 N N . ALA A 1 108 ? -5.418 -0.657 -6.806 1.00 94.75 108 ALA A N 1
ATOM 868 C CA . ALA A 1 108 ? -6.598 -0.420 -5.990 1.00 94.75 108 ALA A CA 1
ATOM 869 C C . ALA A 1 108 ? -6.901 -1.670 -5.164 1.00 94.75 108 ALA A C 1
ATOM 871 O O . ALA A 1 108 ? -6.981 -2.777 -5.696 1.00 94.75 108 ALA A O 1
ATOM 872 N N . ARG A 1 109 ? -7.072 -1.501 -3.854 1.00 94.06 109 ARG A N 1
ATOM 873 C CA . ARG A 1 109 ? -7.363 -2.578 -2.906 1.00 94.06 109 ARG A CA 1
ATOM 874 C C . ARG A 1 109 ? -8.582 -2.218 -2.076 1.00 94.06 109 ARG A C 1
ATOM 876 O O . ARG A 1 109 ? -8.640 -1.143 -1.493 1.00 94.06 109 ARG A O 1
ATOM 883 N N . LEU A 1 110 ? -9.509 -3.153 -1.971 1.00 94.12 110 LEU A N 1
ATOM 884 C CA . LEU A 1 110 ? -10.603 -3.135 -1.016 1.00 94.12 110 LEU A CA 1
ATOM 885 C C . LEU A 1 110 ? -10.299 -4.112 0.115 1.00 94.12 110 LEU A C 1
ATOM 887 O O . LEU A 1 110 ? -9.859 -5.238 -0.125 1.00 94.12 110 LEU A O 1
ATOM 891 N N . ALA A 1 111 ? -10.541 -3.686 1.347 1.00 91.69 111 ALA A N 1
ATOM 892 C CA . ALA A 1 111 ? -10.430 -4.517 2.534 1.00 91.69 111 ALA A CA 1
ATOM 893 C C . ALA A 1 111 ? -11.691 -4.365 3.386 1.00 91.69 111 ALA A C 1
ATOM 895 O O . ALA A 1 111 ? -12.098 -3.246 3.689 1.00 91.69 111 ALA A O 1
ATOM 896 N N . PHE A 1 112 ? -12.292 -5.481 3.789 1.00 92.62 112 PHE A N 1
ATOM 897 C CA . PHE A 1 112 ? -13.480 -5.496 4.637 1.00 92.62 112 PHE A CA 1
ATOM 898 C C . PHE A 1 112 ? -13.297 -6.419 5.841 1.00 92.62 112 PHE A C 1
ATOM 900 O O . PHE A 1 112 ? -12.912 -7.581 5.686 1.00 92.62 112 PHE A O 1
ATOM 907 N N . GLU A 1 113 ? -13.592 -5.911 7.035 1.00 92.69 113 GLU A N 1
ATOM 908 C CA . GLU A 1 113 ? -13.524 -6.674 8.278 1.00 92.69 113 GLU A CA 1
ATOM 909 C C . GLU A 1 113 ? -14.761 -7.569 8.442 1.00 92.69 113 GLU A C 1
ATOM 911 O O . GLU A 1 113 ? -15.851 -7.116 8.816 1.00 92.69 113 GLU A O 1
ATOM 916 N N . ILE A 1 114 ? -14.573 -8.866 8.193 1.00 87.62 114 ILE A N 1
ATOM 917 C CA . ILE A 1 114 ? -15.634 -9.874 8.311 1.00 87.62 114 ILE A CA 1
ATOM 918 C C . ILE A 1 114 ? -15.862 -10.308 9.762 1.00 87.62 114 ILE A C 1
ATOM 920 O O . ILE A 1 114 ? -17.001 -10.504 10.180 1.00 87.62 114 ILE A O 1
ATOM 924 N N . VAL A 1 115 ? -14.788 -10.434 10.539 1.00 85.81 115 VAL A N 1
ATOM 925 C CA . VAL A 1 115 ? -14.776 -10.786 11.968 1.00 85.81 115 VAL A CA 1
ATOM 926 C C . VAL A 1 115 ? -13.668 -9.958 12.608 1.00 85.81 115 VAL A C 1
ATOM 928 O O . VAL A 1 115 ? -12.712 -9.629 11.914 1.00 85.81 115 VAL A O 1
ATOM 931 N N . ASN A 1 116 ? -13.756 -9.627 13.901 1.00 84.50 116 ASN A N 1
ATOM 932 C CA . ASN A 1 116 ? -12.716 -8.865 14.600 1.00 84.50 116 ASN A CA 1
ATOM 933 C C . ASN A 1 116 ? -11.311 -9.352 14.212 1.00 84.50 116 ASN A C 1
ATOM 935 O O . ASN A 1 116 ? -10.977 -10.512 14.463 1.00 84.50 116 ASN A O 1
ATOM 939 N N . ARG A 1 117 ? -10.498 -8.454 13.637 1.00 76.44 117 ARG A N 1
ATOM 940 C CA . ARG A 1 117 ? -9.112 -8.685 13.174 1.00 76.44 117 ARG A CA 1
ATOM 941 C C . ARG A 1 117 ? -8.964 -9.514 11.905 1.00 76.44 117 ARG A C 1
ATOM 943 O O . ARG A 1 117 ? -7.853 -9.560 11.384 1.00 76.44 117 ARG A O 1
ATOM 950 N N . LEU A 1 118 ? -10.023 -10.133 11.393 1.00 79.94 118 LEU A N 1
ATOM 951 C CA . LEU A 1 118 ? -10.023 -10.910 10.158 1.00 79.94 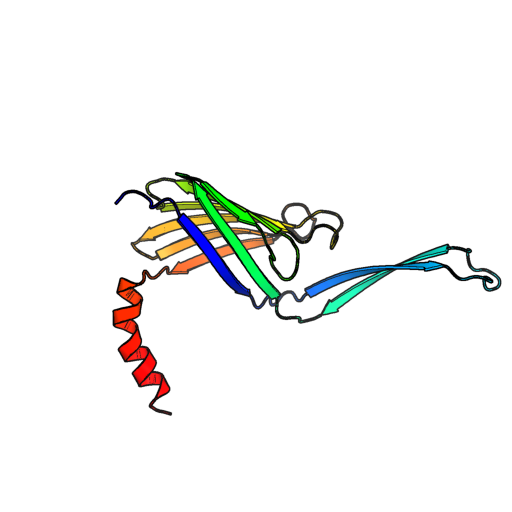118 LEU A CA 1
ATOM 952 C C . LEU A 1 118 ? -10.679 -10.121 9.026 1.00 79.94 118 LEU A C 1
ATOM 954 O O . LEU A 1 118 ? -11.859 -9.769 9.061 1.00 79.94 118 LEU A O 1
ATOM 958 N N . TRP A 1 119 ? -9.896 -9.907 7.983 1.00 86.50 119 TRP A N 1
ATOM 959 C CA . TRP A 1 119 ? -10.250 -9.084 6.847 1.00 86.50 119 TRP A CA 1
ATOM 960 C C . TRP A 1 119 ? -10.241 -9.914 5.577 1.00 86.50 119 TRP A C 1
ATOM 962 O O . TRP A 1 119 ? -9.315 -10.688 5.341 1.00 86.50 119 TRP A O 1
ATOM 972 N N . VAL A 1 120 ? -11.243 -9.712 4.732 1.00 83.31 120 VAL A N 1
ATOM 973 C CA . VAL A 1 120 ? -11.192 -10.131 3.333 1.00 83.31 120 VAL A CA 1
ATOM 974 C C . VAL A 1 120 ? -10.621 -8.974 2.539 1.00 83.31 120 VAL A C 1
ATOM 976 O O . VAL A 1 120 ? -11.029 -7.827 2.724 1.00 83.31 120 VAL A O 1
ATOM 979 N N . VAL A 1 121 ? -9.669 -9.272 1.665 1.00 87.69 121 VAL A N 1
ATOM 980 C CA . VAL A 1 121 ? -9.052 -8.284 0.788 1.00 87.69 121 VAL A CA 1
ATOM 981 C C . VAL A 1 121 ? -9.189 -8.728 -0.655 1.00 87.69 121 VAL A C 1
ATOM 983 O O . VAL A 1 121 ? -9.060 -9.909 -0.966 1.00 87.69 121 VAL A O 1
ATOM 986 N N . ALA A 1 122 ? -9.437 -7.779 -1.540 1.00 90.06 122 ALA A N 1
ATOM 987 C CA . ALA A 1 122 ? -9.420 -7.995 -2.976 1.00 90.06 122 ALA A CA 1
ATOM 988 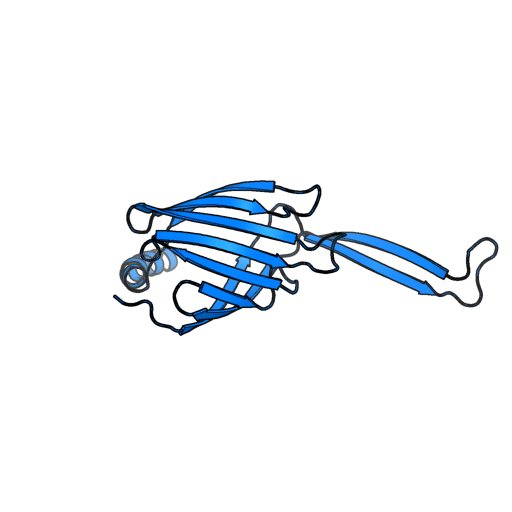C C . ALA A 1 122 ? -8.951 -6.724 -3.671 1.00 90.06 122 ALA A C 1
ATOM 990 O O . ALA A 1 122 ? -9.036 -5.632 -3.109 1.00 90.06 122 ALA A O 1
ATOM 991 N N . GLY A 1 123 ? -8.445 -6.843 -4.886 1.00 90.12 123 GLY A N 1
ATOM 992 C CA . GLY A 1 123 ? -7.965 -5.680 -5.602 1.00 90.12 123 GLY A CA 1
ATOM 993 C C . GLY A 1 123 ? -7.475 -5.980 -6.998 1.00 90.12 123 GLY A C 1
ATOM 994 O O . GLY A 1 123 ? -7.524 -7.112 -7.479 1.00 90.12 123 GLY A O 1
ATOM 995 N N . VAL A 1 124 ? -6.997 -4.914 -7.618 1.00 88.50 124 VAL A N 1
ATOM 996 C CA . VAL A 1 124 ? -6.348 -4.911 -8.918 1.00 88.50 124 VAL A CA 1
ATOM 997 C C . VAL A 1 124 ? -5.004 -4.207 -8.778 1.00 88.50 124 VAL A C 1
ATOM 999 O O . VAL A 1 124 ? -4.882 -3.186 -8.096 1.00 88.50 124 VAL A O 1
ATOM 1002 N N . ASP A 1 125 ? -3.987 -4.780 -9.392 1.00 90.62 125 ASP A N 1
ATOM 1003 C CA . ASP A 1 125 ? -2.650 -4.229 -9.525 1.00 90.62 125 ASP A CA 1
ATOM 1004 C C . ASP A 1 125 ? -2.401 -3.893 -10.996 1.00 90.62 125 ASP A C 1
ATOM 1006 O O . ASP A 1 125 ? -2.948 -4.538 -11.885 1.00 90.62 125 ASP A O 1
ATOM 1010 N N . ASP A 1 126 ? -1.574 -2.883 -11.245 1.00 90.00 126 ASP A N 1
ATOM 1011 C CA . ASP A 1 126 ? -1.200 -2.438 -12.592 1.00 90.00 126 ASP A CA 1
ATOM 1012 C C . ASP A 1 126 ? -2.373 -2.101 -13.540 1.00 90.00 126 ASP A C 1
ATOM 1014 O O . ASP A 1 126 ? -2.299 -2.289 -14.750 1.00 90.00 126 ASP A O 1
ATOM 1018 N N . ALA A 1 127 ? -3.466 -1.559 -12.994 1.00 89.62 127 ALA A N 1
ATOM 1019 C CA . ALA A 1 127 ? -4.749 -1.400 -13.687 1.00 89.62 127 ALA A CA 1
ATOM 1020 C C . ALA A 1 127 ? -4.743 -0.458 -14.912 1.00 89.62 127 ALA A C 1
ATOM 1022 O O . ALA A 1 127 ? -5.733 -0.400 -15.637 1.00 89.62 127 ALA A O 1
ATOM 1023 N N . LEU A 1 128 ? -3.676 0.324 -15.112 1.00 89.75 128 LEU A N 1
ATOM 1024 C CA . LEU A 1 128 ? -3.528 1.250 -16.245 1.00 89.75 128 LEU A CA 1
ATOM 1025 C C . LEU A 1 128 ? -2.702 0.668 -17.400 1.00 89.75 128 LEU A C 1
ATOM 1027 O O . LEU A 1 128 ? -2.581 1.317 -18.436 1.00 89.75 128 LEU A O 1
ATOM 1031 N N . ASN A 1 129 ? -2.121 -0.516 -17.222 1.00 87.50 129 ASN A N 1
ATOM 1032 C CA . ASN A 1 129 ? -1.324 -1.202 -18.230 1.00 87.50 129 ASN A CA 1
ATOM 1033 C C . ASN A 1 129 ? -2.017 -2.516 -18.633 1.00 87.50 129 ASN A C 1
ATOM 1035 O O . ASN A 1 129 ? -2.887 -3.023 -17.925 1.00 87.50 129 ASN A O 1
ATOM 1039 N N . ASP A 1 130 ? -1.599 -3.106 -19.754 1.00 84.69 130 ASP A N 1
ATOM 1040 C CA . ASP A 1 130 ? -2.129 -4.398 -20.227 1.00 84.69 130 ASP A CA 1
ATOM 1041 C C . ASP A 1 130 ? -1.754 -5.581 -19.303 1.00 84.69 130 ASP A C 1
ATOM 1043 O O . ASP A 1 130 ? -2.243 -6.695 -19.472 1.00 84.69 130 ASP A O 1
ATOM 1047 N N . SER A 1 131 ? -0.896 -5.336 -18.310 1.00 83.38 131 SER A N 1
ATOM 1048 C CA . SER A 1 131 ? -0.472 -6.247 -17.242 1.00 83.38 131 SER A CA 1
ATOM 1049 C C . SER A 1 131 ? -1.366 -6.195 -15.995 1.00 83.38 131 SER A C 1
ATOM 1051 O O . SER A 1 131 ? -0.911 -6.534 -14.902 1.00 83.38 131 SER A O 1
ATOM 1053 N N . ALA A 1 132 ? -2.616 -5.743 -16.133 1.00 87.12 132 ALA A N 1
ATOM 1054 C CA . ALA A 1 132 ? -3.554 -5.653 -15.021 1.00 87.12 132 ALA A CA 1
ATOM 1055 C C . ALA A 1 132 ? -3.819 -7.030 -14.387 1.00 87.12 132 ALA A C 1
ATOM 1057 O O . ALA A 1 132 ? -4.321 -7.947 -15.039 1.00 87.12 132 ALA A O 1
ATOM 1058 N N . ASP A 1 133 ? -3.549 -7.141 -13.087 1.00 86.38 133 ASP A N 1
ATOM 1059 C CA . ASP A 1 133 ? -3.658 -8.383 -12.325 1.00 86.38 133 ASP A CA 1
ATOM 1060 C C . ASP A 1 133 ? -4.663 -8.231 -11.183 1.00 86.38 133 ASP A C 1
ATOM 1062 O O . ASP A 1 133 ? -4.606 -7.276 -10.409 1.00 86.38 133 ASP A O 1
ATOM 1066 N N . PHE A 1 134 ? -5.552 -9.208 -11.017 1.00 85.25 134 PHE A N 1
ATOM 1067 C CA . PHE A 1 134 ? -6.496 -9.240 -9.900 1.00 85.25 134 PHE A CA 1
ATOM 1068 C C . PHE A 1 134 ? -5.994 -10.153 -8.787 1.00 85.25 134 PHE A C 1
ATOM 1070 O O . PHE A 1 134 ? -5.432 -11.218 -9.037 1.00 85.25 134 PHE A O 1
ATOM 1077 N N . PHE A 1 135 ? -6.247 -9.764 -7.542 1.00 85.00 135 PHE A N 1
ATOM 1078 C CA . PHE A 1 135 ? -5.915 -10.577 -6.379 1.00 85.00 135 PHE A CA 1
ATOM 1079 C C . PHE A 1 135 ? -7.053 -10.588 -5.365 1.00 85.00 135 PHE A C 1
ATOM 1081 O O . PHE A 1 135 ? -7.843 -9.649 -5.262 1.00 85.00 135 PHE A O 1
ATOM 1088 N N . MET A 1 136 ? -7.099 -11.653 -4.571 1.00 85.75 136 MET A N 1
ATOM 1089 C CA . MET A 1 136 ? -7.947 -11.752 -3.392 1.00 85.75 136 MET A CA 1
ATOM 1090 C C . MET A 1 136 ? -7.247 -12.560 -2.306 1.00 85.75 136 MET A C 1
ATOM 1092 O O . MET A 1 136 ? -6.401 -13.405 -2.595 1.00 85.75 136 MET A O 1
ATOM 1096 N N . GLY A 1 137 ? -7.599 -12.315 -1.052 1.00 82.12 137 GLY A N 1
ATOM 1097 C CA . GLY A 1 137 ? -7.000 -13.017 0.069 1.00 82.12 137 GLY A CA 1
ATOM 1098 C C . GLY A 1 137 ? -7.642 -12.677 1.401 1.00 82.12 137 GLY A C 1
ATOM 1099 O O . GLY A 1 137 ? -8.632 -11.948 1.488 1.00 82.12 137 GLY A O 1
ATOM 1100 N N . LEU A 1 138 ? -7.038 -13.217 2.453 1.00 80.94 138 LEU A N 1
ATOM 1101 C CA . LEU A 1 138 ? -7.388 -12.928 3.835 1.00 80.94 138 LEU A CA 1
ATOM 1102 C C . LEU A 1 138 ? -6.230 -12.187 4.498 1.00 80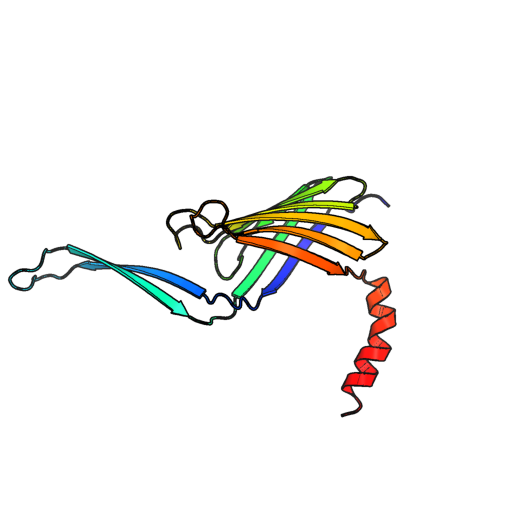.94 138 LEU A C 1
ATOM 1104 O O . LEU A 1 138 ? -5.063 -12.482 4.248 1.00 80.94 138 LEU A O 1
ATOM 1108 N N . GLN A 1 139 ? -6.554 -11.229 5.354 1.00 78.19 139 GLN A N 1
ATOM 1109 C CA . GLN A 1 139 ? -5.594 -10.452 6.123 1.00 78.19 139 GLN A CA 1
ATOM 1110 C C . GLN A 1 139 ? -5.973 -10.515 7.602 1.00 78.19 139 GLN A C 1
ATOM 1112 O O . GLN A 1 139 ? -7.128 -10.304 7.962 1.00 78.19 139 GLN A O 1
ATOM 1117 N N . ILE A 1 140 ? -4.992 -10.771 8.466 1.00 75.19 140 ILE A N 1
ATOM 1118 C CA . ILE A 1 140 ? -5.168 -10.682 9.918 1.00 75.19 140 ILE A CA 1
ATOM 1119 C C . ILE A 1 140 ? -4.449 -9.426 10.410 1.00 75.19 140 ILE A C 1
ATOM 1121 O O . ILE A 1 140 ? -3.288 -9.207 10.064 1.00 75.19 140 ILE A O 1
ATOM 1125 N N . ARG A 1 141 ? -5.133 -8.584 11.191 1.00 74.25 141 ARG A N 1
ATOM 1126 C CA . ARG A 1 141 ? -4.566 -7.357 11.772 1.00 74.25 141 ARG A CA 1
ATOM 1127 C C . ARG A 1 141 ? -4.532 -7.458 13.291 1.00 74.25 141 ARG A C 1
ATOM 1129 O O . ARG A 1 141 ? -5.571 -7.608 13.925 1.00 74.25 141 ARG A O 1
ATOM 1136 N N . PHE A 1 142 ? -3.344 -7.354 13.871 1.00 67.25 142 PHE A N 1
ATOM 1137 C CA . PHE A 1 142 ? -3.154 -7.362 15.320 1.00 67.25 142 PHE A CA 1
ATOM 1138 C C . PHE A 1 142 ? -2.919 -5.942 15.820 1.00 67.25 142 PHE A C 1
ATOM 1140 O O . PHE A 1 142 ? -2.149 -5.196 15.216 1.00 67.25 142 PHE A O 1
ATOM 1147 N N . ASN A 1 143 ? -3.556 -5.583 16.932 1.00 61.78 143 ASN A N 1
ATOM 1148 C CA . ASN A 1 143 ? -3.262 -4.331 17.624 1.00 61.78 143 ASN A CA 1
ATOM 1149 C C . ASN A 1 143 ? -2.141 -4.558 18.653 1.00 61.78 143 ASN A C 1
ATOM 1151 O O . ASN A 1 143 ? -1.885 -5.688 19.068 1.00 61.78 143 ASN A O 1
ATOM 1155 N N . ASP A 1 144 ? -1.506 -3.489 19.138 1.00 62.44 144 ASP A N 1
ATOM 1156 C CA . ASP A 1 144 ? -0.394 -3.578 20.105 1.00 62.44 144 ASP A CA 1
ATOM 1157 C C . ASP A 1 144 ? -0.741 -4.353 21.388 1.00 62.44 144 ASP A C 1
ATOM 1159 O O . ASP A 1 144 ? 0.128 -4.955 22.022 1.00 62.44 144 ASP A O 1
ATOM 1163 N N . GLN A 1 145 ? -2.018 -4.357 21.782 1.00 61.31 145 GLN A N 1
ATOM 1164 C CA . GLN A 1 145 ? -2.503 -5.132 22.929 1.00 61.31 145 GLN A CA 1
ATOM 1165 C C . GLN A 1 145 ? -2.412 -6.649 22.690 1.00 61.31 145 GLN A C 1
ATOM 1167 O O . GLN A 1 145 ? -2.192 -7.399 23.637 1.00 61.31 145 GLN A O 1
ATOM 1172 N N . ASP A 1 146 ? -2.509 -7.085 21.435 1.00 57.06 146 ASP A N 1
ATOM 1173 C CA . ASP A 1 146 ? -2.459 -8.493 21.028 1.00 57.06 146 ASP A CA 1
ATOM 1174 C C . ASP A 1 146 ? -1.033 -8.988 20.817 1.00 57.06 146 ASP A C 1
ATOM 1176 O O . ASP A 1 146 ? -0.724 -10.144 21.079 1.00 57.06 146 ASP A O 1
ATOM 1180 N N . LEU A 1 147 ? -0.125 -8.109 20.393 1.00 60.50 147 LEU A N 1
ATOM 1181 C CA . LEU A 1 147 ? 1.291 -8.453 20.276 1.00 60.50 147 LEU A CA 1
ATOM 1182 C C . LEU A 1 147 ? 1.902 -8.755 21.649 1.00 60.50 147 LEU A C 1
ATOM 1184 O O . LEU A 1 147 ? 2.652 -9.719 21.788 1.00 60.50 147 LEU A O 1
ATOM 1188 N N . ARG A 1 148 ? 1.530 -8.001 22.692 1.00 59.19 148 ARG A N 1
ATOM 1189 C CA . ARG A 1 148 ? 2.026 -8.226 24.063 1.00 59.19 148 ARG A CA 1
ATOM 1190 C C . ARG A 1 148 ? 1.714 -9.621 24.601 1.00 59.19 148 ARG A C 1
ATOM 1192 O O . ARG A 1 148 ? 2.514 -10.143 25.372 1.00 59.19 148 ARG A O 1
ATOM 1199 N N . SER A 1 149 ? 0.593 -10.223 24.206 1.00 61.28 149 SER A N 1
ATOM 1200 C CA . SER A 1 149 ? 0.241 -11.581 24.632 1.00 61.28 149 SER A CA 1
ATOM 1201 C C . SER A 1 149 ? 0.951 -12.669 23.821 1.00 61.28 149 SER A C 1
ATOM 1203 O O . SER A 1 149 ? 1.119 -13.769 24.335 1.00 61.28 149 SER A O 1
ATOM 1205 N N . LEU A 1 150 ? 1.419 -12.372 22.602 1.00 59.41 150 LEU A N 1
ATOM 1206 C CA . LEU A 1 150 ? 2.125 -13.319 21.726 1.00 59.41 150 LEU A CA 1
ATOM 1207 C C . LEU A 1 150 ? 3.653 -13.304 21.895 1.00 59.41 150 LEU A C 1
ATOM 1209 O O . LEU A 1 150 ? 4.308 -14.314 21.636 1.00 59.41 150 LEU A O 1
ATOM 1213 N N . LEU A 1 151 ? 4.232 -12.195 22.366 1.00 61.34 151 LEU A N 1
ATOM 1214 C CA . LEU A 1 151 ? 5.679 -12.057 22.588 1.00 61.34 151 LEU A CA 1
ATOM 1215 C C . LEU A 1 151 ? 6.297 -13.143 23.495 1.00 61.34 151 LEU A C 1
ATOM 1217 O O . LEU A 1 151 ? 7.377 -13.620 23.151 1.00 61.34 151 LEU A O 1
ATOM 1221 N N . PRO A 1 152 ? 5.656 -13.599 24.593 1.00 67.50 152 PRO A N 1
ATOM 1222 C CA . PRO A 1 152 ? 6.189 -14.699 25.400 1.00 67.50 152 PRO A CA 1
ATOM 1223 C C . PRO A 1 152 ? 6.285 -16.023 24.626 1.00 67.50 152 PRO A C 1
ATOM 1225 O O . PRO A 1 152 ? 7.219 -16.793 24.835 1.00 67.50 152 PRO A O 1
ATOM 1228 N N . PHE A 1 153 ? 5.353 -16.273 23.701 1.00 61.84 153 PHE A N 1
ATOM 1229 C CA . PHE A 1 153 ? 5.317 -17.498 22.898 1.00 61.84 153 PHE A CA 1
ATOM 1230 C C . PHE A 1 153 ? 6.331 -17.467 21.747 1.00 61.84 153 PHE A C 1
ATOM 1232 O O . PHE A 1 153 ? 6.978 -18.474 21.474 1.00 61.84 153 PHE A O 1
ATOM 1239 N N . LEU A 1 154 ? 6.534 -16.306 21.116 1.00 56.03 154 LEU A N 1
ATOM 1240 C CA . LEU A 1 154 ? 7.563 -16.124 20.085 1.00 56.03 154 LEU A CA 1
ATOM 1241 C C . LEU A 1 154 ? 8.979 -16.086 20.680 1.00 56.03 154 LEU A C 1
ATOM 1243 O O . LEU A 1 154 ? 9.902 -16.658 20.107 1.00 56.03 154 LEU A O 1
ATOM 1247 N N . GLY A 1 155 ? 9.150 -15.480 21.859 1.00 56.44 155 GLY A N 1
ATOM 1248 C CA . GLY A 1 155 ? 10.419 -15.485 22.592 1.00 56.44 155 GLY A CA 1
ATOM 1249 C C . GLY A 1 155 ? 10.815 -16.872 23.109 1.00 56.44 155 GLY A C 1
ATOM 1250 O O . GLY A 1 155 ? 12.001 -17.184 23.141 1.00 56.44 155 GLY A O 1
ATOM 1251 N N . GLY A 1 156 ? 9.839 -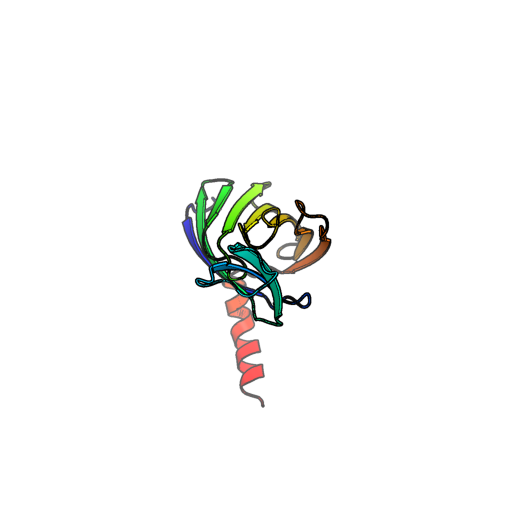17.718 23.460 1.00 56.03 156 GLY A N 1
ATOM 1252 C CA . GLY A 1 156 ? 10.076 -19.117 23.837 1.00 56.03 156 GLY A CA 1
ATOM 1253 C C . GLY A 1 156 ? 10.395 -20.040 22.655 1.00 56.03 156 GLY A C 1
ATOM 1254 O O . GLY A 1 156 ? 11.155 -20.987 22.813 1.00 56.03 156 GLY A O 1
ATOM 1255 N N . ALA A 1 157 ? 9.861 -19.757 21.462 1.00 53.31 157 ALA A N 1
ATOM 1256 C CA . ALA A 1 157 ? 10.159 -20.530 20.251 1.00 53.31 157 ALA A CA 1
ATOM 1257 C C . ALA A 1 157 ? 11.551 -20.223 19.667 1.00 53.31 157 ALA A C 1
ATOM 1259 O O . ALA A 1 157 ? 12.163 -21.091 19.053 1.00 53.31 157 ALA A O 1
ATOM 1260 N N . LEU A 1 158 ? 12.066 -19.005 19.872 1.00 52.00 158 LEU A N 1
ATOM 1261 C CA . LEU A 1 158 ? 13.389 -18.586 19.393 1.00 52.00 158 LEU A CA 1
ATOM 1262 C C . LEU A 1 158 ? 14.537 -18.912 20.365 1.00 52.00 158 LEU A C 1
ATOM 1264 O O . LEU A 1 158 ? 15.695 -18.826 19.971 1.00 52.00 158 LEU A O 1
ATOM 1268 N N . SER A 1 159 ? 14.243 -19.282 21.617 1.00 54.41 159 SER A N 1
ATOM 1269 C CA . SER A 1 159 ? 15.249 -19.686 22.615 1.00 54.41 159 SER A CA 1
ATOM 1270 C C . SER A 1 159 ? 15.400 -21.206 22.772 1.00 54.41 159 SER A C 1
ATOM 1272 O O . SER A 1 159 ? 16.205 -21.655 23.586 1.00 54.41 159 SER A O 1
ATOM 1274 N N . GLY A 1 160 ? 14.635 -21.991 22.006 1.00 51.88 160 GLY A N 1
ATOM 1275 C CA . GLY A 1 160 ? 14.586 -23.454 22.071 1.00 51.88 160 GLY A CA 1
ATOM 1276 C C . GLY A 1 160 ? 15.134 -24.176 20.835 1.00 51.88 160 GLY A C 1
ATOM 1277 O O . GLY A 1 160 ? 14.560 -25.195 20.454 1.00 51.88 160 GLY A O 1
ATOM 1278 N N . GLY A 1 161 ? 16.192 -23.654 20.205 1.00 39.56 161 GLY A N 1
ATOM 1279 C CA . GLY A 1 161 ? 16.887 -24.271 19.067 1.00 39.56 161 GLY A CA 1
ATOM 1280 C C . GLY A 1 161 ? 18.398 -24.231 19.226 1.00 39.56 161 GLY A C 1
ATOM 1281 O O . GLY A 1 161 ? 18.899 -23.169 19.657 1.00 39.56 161 GLY A O 1
#

Sequence (161 aa):
LAPREGRYFLIQLVDDPRGSISTTQTTVRRSPPLPDEPREYQETRVTRSDALRFTIQLAKRISFATFRFGIMESTGGLGLDLHVFDDRLELNTDIFAIGVQTFPRLRARLAFEIVNRLWVVAGVDDALNDSADFFMGLQIRFNDQDLRSLLPFLGGALSGG